Protein AF-A0A6I0YA08-F1 (afdb_monomer_lite)

Structure (mmCIF, N/CA/C/O backbone):
data_AF-A0A6I0YA08-F1
#
_entry.id   AF-A0A6I0YA08-F1
#
loop_
_atom_site.group_PDB
_atom_site.id
_atom_site.type_symbol
_atom_site.label_atom_id
_atom_site.label_alt_id
_atom_site.label_comp_id
_atom_site.label_asym_id
_atom_site.label_entity_id
_atom_site.label_seq_id
_atom_site.pdbx_PDB_ins_code
_atom_site.Cartn_x
_atom_site.Cartn_y
_atom_site.Cartn_z
_atom_site.occupancy
_atom_site.B_iso_or_equiv
_atom_site.auth_seq_id
_atom_site.auth_comp_id
_atom_site.auth_asym_id
_atom_site.auth_atom_id
_atom_site.pdbx_PDB_model_num
ATOM 1 N N . MET A 1 1 ? -28.566 48.994 -43.725 1.00 57.88 1 MET A N 1
ATOM 2 C CA . MET A 1 1 ? -27.435 48.046 -43.585 1.00 57.88 1 MET A CA 1
ATOM 3 C C . MET A 1 1 ? -26.887 48.178 -42.169 1.00 57.88 1 MET A C 1
ATOM 5 O O . MET A 1 1 ? -26.874 49.301 -41.688 1.00 57.88 1 MET A O 1
ATOM 9 N N . GLY A 1 2 ? -26.510 47.090 -41.485 1.00 60.91 2 GLY A N 1
ATOM 10 C CA . GLY A 1 2 ? -25.859 47.204 -40.163 1.00 60.91 2 GLY A CA 1
ATOM 11 C C . GLY A 1 2 ? -26.100 46.086 -39.137 1.00 60.91 2 GLY A C 1
ATOM 12 O O . GLY A 1 2 ? -25.622 46.204 -38.018 1.00 60.91 2 GLY A O 1
ATOM 13 N N . LYS A 1 3 ? -26.826 45.005 -39.465 1.00 59.94 3 LYS A N 1
ATOM 14 C CA . LYS A 1 3 ? -27.038 43.878 -38.524 1.00 59.94 3 LYS A CA 1
ATOM 15 C C . LYS A 1 3 ? -25.986 42.762 -38.634 1.00 59.94 3 LYS A C 1
ATOM 17 O O . LYS A 1 3 ? -25.902 41.915 -37.756 1.00 59.94 3 LYS A O 1
ATOM 22 N N . SER A 1 4 ? -25.196 42.753 -39.707 1.00 63.53 4 SER A N 1
ATOM 23 C CA . SER A 1 4 ? -24.118 41.782 -39.937 1.00 63.53 4 SER A CA 1
ATOM 24 C C . SER A 1 4 ? -22.828 42.148 -39.197 1.00 63.53 4 SER A C 1
ATOM 26 O O . SER A 1 4 ? -22.141 41.262 -38.693 1.00 63.53 4 SER A O 1
ATOM 28 N N . ASP A 1 5 ? -22.522 43.444 -39.078 1.00 64.06 5 ASP A N 1
ATOM 29 C CA . ASP A 1 5 ? -21.328 43.925 -38.369 1.00 64.06 5 ASP A CA 1
ATOM 30 C C . ASP A 1 5 ? -21.408 43.705 -36.855 1.00 64.06 5 ASP A C 1
ATOM 32 O O . ASP A 1 5 ? -20.416 43.333 -36.230 1.00 64.06 5 ASP A O 1
ATOM 36 N N . SER A 1 6 ? -22.598 43.842 -36.258 1.00 62.84 6 SER A N 1
ATOM 37 C CA . SER A 1 6 ? -22.786 43.598 -34.823 1.00 62.84 6 SER A CA 1
ATOM 38 C C . SER A 1 6 ? -22.539 42.135 -34.444 1.00 62.84 6 SER A C 1
ATOM 40 O O . SER A 1 6 ? -21.864 41.860 -33.452 1.00 62.84 6 SER A O 1
ATOM 42 N N . LEU A 1 7 ? -23.013 41.189 -35.261 1.00 67.44 7 LEU A N 1
ATOM 43 C CA . LEU A 1 7 ? -22.789 39.757 -35.043 1.00 67.44 7 LEU A CA 1
ATOM 44 C C . LEU A 1 7 ? -21.315 39.379 -35.228 1.00 67.44 7 LEU A C 1
ATOM 46 O O . LEU A 1 7 ? -20.757 38.638 -34.419 1.00 67.44 7 LEU A O 1
ATOM 50 N N . LYS A 1 8 ? -20.652 39.944 -36.243 1.00 73.12 8 LYS A N 1
ATOM 51 C CA . LYS A 1 8 ? -19.229 39.694 -36.511 1.00 73.12 8 LYS A CA 1
ATOM 52 C C . LYS A 1 8 ? -18.332 40.182 -35.369 1.00 73.12 8 LYS A C 1
ATOM 54 O O . LYS A 1 8 ? -17.394 39.480 -34.990 1.00 73.12 8 LYS A O 1
ATOM 59 N N . ASN A 1 9 ? -18.637 41.343 -34.789 1.00 69.88 9 ASN A N 1
ATOM 60 C CA . ASN A 1 9 ? -17.882 41.876 -33.655 1.00 69.88 9 ASN A CA 1
ATOM 61 C C . ASN A 1 9 ? -18.126 41.075 -32.368 1.00 69.88 9 ASN A C 1
ATOM 63 O O . ASN A 1 9 ? -17.172 40.806 -31.637 1.00 69.88 9 ASN A O 1
ATOM 67 N N . GLY A 1 10 ? -19.363 40.624 -32.129 1.00 70.62 10 GLY A N 1
ATOM 68 C CA . GLY A 1 10 ? -19.691 39.766 -30.985 1.00 70.62 10 GLY A CA 1
ATOM 69 C C . GLY A 1 10 ? -18.938 38.432 -31.006 1.00 70.62 10 GLY A C 1
ATOM 70 O O . GLY A 1 10 ? -18.390 38.011 -29.989 1.00 70.62 10 GLY A O 1
ATOM 71 N N . MET A 1 11 ? -18.822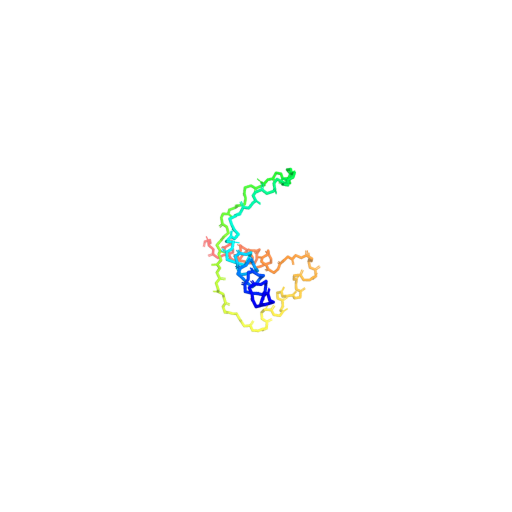 37.801 -32.180 1.00 72.81 11 MET A N 1
ATOM 72 C CA . MET A 1 11 ? -18.090 36.534 -32.327 1.00 72.81 11 MET A CA 1
ATOM 73 C C . MET A 1 11 ? -16.574 36.701 -32.163 1.00 72.81 11 MET A C 1
ATOM 75 O O . MET A 1 11 ? -15.920 35.829 -31.593 1.00 72.81 11 MET A O 1
ATOM 79 N N . ARG A 1 12 ? -16.008 37.829 -32.613 1.00 71.69 12 ARG A N 1
ATOM 80 C CA . ARG A 1 12 ? -14.580 38.138 -32.433 1.00 71.69 12 ARG A CA 1
ATOM 81 C C . ARG A 1 12 ? -14.212 38.312 -30.960 1.00 71.69 12 ARG A C 1
ATOM 83 O O . ARG A 1 12 ? -13.226 37.737 -30.515 1.00 71.69 12 ARG A O 1
ATOM 90 N N . SER A 1 13 ? -15.026 39.056 -30.210 1.00 72.19 13 SER A N 1
ATOM 91 C CA . SER A 1 13 ? -14.806 39.278 -28.775 1.00 72.19 13 SER A CA 1
ATOM 92 C C . SER A 1 13 ? -14.977 37.998 -27.950 1.00 72.19 13 SER A C 1
ATOM 94 O O . SER A 1 13 ? -14.216 37.784 -27.010 1.00 72.19 13 SER A O 1
ATOM 96 N N . GLY A 1 14 ? -15.928 37.130 -28.312 1.00 73.06 14 GLY A N 1
ATOM 97 C CA . GLY A 1 14 ? -16.107 35.839 -27.642 1.00 73.06 14 GLY A CA 1
ATOM 98 C C . GLY A 1 14 ? -14.910 34.901 -27.823 1.00 73.06 14 GLY A C 1
ATOM 99 O O . GLY A 1 14 ? -14.511 34.227 -26.876 1.00 73.06 14 GLY A O 1
ATOM 100 N N . LEU A 1 15 ? -14.302 34.890 -29.015 1.00 75.31 15 LEU A N 1
ATOM 101 C CA . LEU A 1 15 ? -13.108 34.086 -29.281 1.00 75.31 15 LEU A CA 1
ATOM 102 C C . LEU A 1 15 ? -11.877 34.637 -28.549 1.00 75.31 15 LEU A C 1
ATOM 104 O O . LEU A 1 15 ? -11.110 33.855 -28.002 1.00 75.31 15 LEU A O 1
ATOM 108 N N . ASP A 1 16 ? -11.716 35.962 -28.483 1.00 71.19 16 ASP A N 1
ATOM 109 C CA . ASP A 1 16 ? -10.626 36.603 -27.734 1.00 71.19 16 ASP A CA 1
ATOM 110 C C . ASP A 1 16 ? -10.691 36.262 -26.235 1.00 71.19 16 ASP A C 1
ATOM 112 O O . ASP A 1 16 ? -9.673 35.959 -25.628 1.00 71.19 16 ASP A O 1
ATOM 116 N N . GLY A 1 17 ? -11.895 36.156 -25.657 1.00 69.88 17 GLY A N 1
ATOM 117 C CA . GLY A 1 17 ? -12.088 35.685 -24.279 1.00 69.88 17 GLY A CA 1
ATOM 118 C C . GLY A 1 17 ? -11.697 34.218 -24.039 1.00 69.88 17 GLY A C 1
ATOM 119 O O . GLY A 1 17 ? -11.314 33.872 -22.925 1.00 69.88 17 GLY A O 1
ATOM 120 N N . LEU A 1 18 ? -11.753 33.363 -25.068 1.00 71.44 18 LEU A N 1
ATOM 121 C CA . LEU A 1 18 ? -11.292 31.965 -25.008 1.00 71.44 18 LEU A CA 1
ATOM 122 C C . LEU A 1 18 ? -9.792 31.831 -25.302 1.00 71.44 18 LEU A C 1
ATOM 124 O O . LEU A 1 18 ? -9.126 30.954 -24.753 1.00 71.44 18 LEU A O 1
ATOM 128 N N . LEU A 1 19 ? -9.269 32.690 -26.181 1.00 67.12 19 LEU A N 1
ATOM 129 C CA . LEU A 1 19 ? -7.852 32.771 -26.538 1.00 67.12 19 LEU A CA 1
ATOM 130 C C . LEU A 1 19 ? -7.039 33.599 -25.541 1.00 67.12 19 LEU A C 1
ATOM 132 O O . LEU A 1 19 ? -5.808 33.543 -25.587 1.00 67.12 19 LEU A O 1
ATOM 136 N N . SER A 1 20 ? -7.703 34.331 -24.637 1.00 63.81 20 SER A N 1
ATOM 137 C CA . SER A 1 20 ? -7.112 34.954 -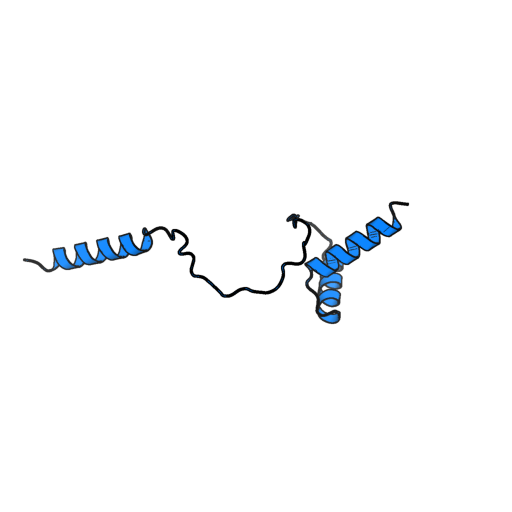23.456 1.00 63.81 20 SER A CA 1
ATOM 138 C C . SER A 1 20 ? -6.578 33.838 -22.568 1.00 63.81 20 SER A C 1
ATOM 140 O O . SER A 1 20 ? -7.237 33.303 -21.676 1.00 63.81 20 SER A O 1
ATOM 142 N N . SER A 1 21 ? -5.368 33.418 -22.930 1.00 58.81 21 SER A N 1
ATOM 143 C CA . SER A 1 21 ? -4.549 32.440 -22.250 1.00 58.81 21 SER A CA 1
ATOM 144 C C . SER A 1 21 ? -4.649 32.706 -20.762 1.00 58.81 21 SER A C 1
ATOM 146 O O . SER A 1 21 ? -4.417 33.833 -20.319 1.00 58.81 21 SER A O 1
ATOM 148 N N . THR A 1 22 ? -5.024 31.686 -19.990 1.00 63.09 22 THR A N 1
ATOM 149 C CA . THR A 1 22 ? -5.002 31.738 -18.530 1.00 63.09 22 THR A CA 1
ATOM 150 C C . THR A 1 22 ? -3.549 31.884 -18.072 1.00 63.09 22 THR A C 1
ATOM 152 O O . THR A 1 22 ? -2.907 30.942 -17.607 1.00 63.09 22 THR A O 1
ATOM 155 N N . GLY A 1 23 ? -3.005 33.091 -18.210 1.00 57.25 23 GLY A N 1
ATOM 156 C CA . GLY A 1 23 ? -1.885 33.565 -17.431 1.00 57.25 23 GLY A CA 1
ATOM 157 C C . GLY A 1 23 ? -2.350 33.510 -15.990 1.00 57.25 23 GLY A C 1
ATOM 158 O O . GLY A 1 23 ? -3.312 34.178 -15.622 1.00 57.25 23 GLY A O 1
ATOM 159 N N . LYS A 1 24 ? -1.724 32.626 -15.212 1.00 58.47 24 LYS A N 1
ATOM 160 C CA . LYS A 1 24 ? -2.012 32.365 -13.801 1.00 58.47 24 LYS A CA 1
ATOM 161 C C . LYS A 1 24 ? -2.244 33.682 -13.055 1.00 58.47 24 LYS A C 1
ATOM 163 O O . LYS A 1 24 ? -1.295 34.352 -12.658 1.00 58.47 24 LYS A O 1
ATOM 168 N N . SER A 1 25 ? -3.506 34.040 -12.836 1.00 51.81 25 SER A N 1
ATOM 169 C CA . SER A 1 25 ? -3.863 35.081 -11.888 1.00 51.81 25 SER A CA 1
ATOM 170 C C . SER A 1 25 ? -3.637 34.492 -10.504 1.00 51.81 25 SER A C 1
ATOM 172 O O . SER A 1 25 ? -4.437 33.695 -10.010 1.00 51.81 25 SER A O 1
ATOM 174 N N . THR A 1 26 ? -2.498 34.831 -9.911 1.00 52.59 26 THR A N 1
ATOM 175 C CA . THR A 1 26 ? -2.130 34.521 -8.531 1.00 52.59 26 THR A CA 1
ATOM 176 C C . THR A 1 26 ? -3.134 35.180 -7.583 1.00 52.59 26 THR A C 1
ATOM 178 O O . THR A 1 26 ? -2.892 36.253 -7.038 1.00 52.59 26 THR A O 1
ATOM 181 N N . GLN A 1 27 ? -4.293 34.554 -7.385 1.00 47.50 27 GLN A N 1
ATOM 182 C CA . GLN A 1 27 ? -5.207 34.908 -6.307 1.00 47.50 27 GLN A CA 1
ATOM 183 C C . GLN A 1 27 ? -4.752 34.197 -5.035 1.00 47.50 27 GLN A C 1
ATOM 185 O O . GLN A 1 27 ? -5.039 33.029 -4.779 1.00 47.50 27 GLN A O 1
ATOM 190 N N . LYS A 1 28 ? -3.955 34.960 -4.288 1.00 50.97 28 LYS A N 1
ATOM 191 C CA . LYS A 1 28 ? -3.760 34.943 -2.838 1.00 50.97 28 LYS A CA 1
ATOM 192 C C . LYS A 1 28 ? -4.852 34.130 -2.107 1.00 50.97 28 LYS A C 1
ATOM 194 O O . LYS A 1 28 ? -5.978 34.594 -1.964 1.00 50.97 28 LYS A O 1
ATOM 199 N N . LYS A 1 29 ? -4.499 32.934 -1.628 1.00 42.84 29 LYS A N 1
ATOM 200 C CA . LYS A 1 29 ? -5.195 32.236 -0.536 1.00 42.84 29 LYS A CA 1
ATOM 201 C C . LYS A 1 29 ? -4.297 32.291 0.700 1.00 42.84 29 LYS A C 1
ATOM 203 O O . LYS A 1 29 ? -3.087 32.113 0.580 1.00 42.84 29 LYS A O 1
ATOM 208 N N . GLU A 1 30 ? -4.910 32.606 1.836 1.00 45.81 30 GLU A N 1
ATOM 209 C CA . GLU A 1 30 ? -4.358 32.619 3.198 1.00 45.81 30 GLU A CA 1
ATOM 210 C C . GLU A 1 30 ? -3.434 31.429 3.530 1.00 45.81 30 GLU A C 1
ATOM 212 O O . GLU A 1 30 ? -3.534 30.370 2.902 1.00 45.81 30 GLU A O 1
ATOM 217 N N . PRO A 1 31 ? -2.518 31.590 4.509 1.00 48.66 31 PRO A N 1
ATOM 218 C CA . PRO A 1 31 ? -1.456 30.629 4.778 1.00 48.66 31 PRO A CA 1
ATOM 219 C C . PRO A 1 31 ? -2.028 29.326 5.352 1.00 48.66 31 PRO A C 1
ATOM 221 O O . PRO A 1 31 ? -2.387 29.235 6.521 1.00 48.66 31 PRO A O 1
ATOM 224 N N . ALA A 1 32 ? -2.097 28.299 4.505 1.00 51.12 32 ALA A N 1
ATOM 225 C CA . ALA A 1 32 ? -2.346 26.922 4.912 1.00 51.12 32 ALA A CA 1
ATOM 226 C C . ALA A 1 32 ? -1.079 26.321 5.568 1.00 51.12 32 ALA A C 1
ATOM 228 O O . ALA A 1 32 ? 0.039 26.731 5.238 1.00 51.12 32 ALA A O 1
ATOM 229 N N . PRO A 1 33 ? -1.245 25.379 6.512 1.00 46.66 33 PRO A N 1
ATOM 230 C CA . PRO A 1 33 ? -0.330 25.139 7.620 1.00 46.66 33 PRO A CA 1
ATOM 231 C C . PRO A 1 33 ? 1.008 24.548 7.177 1.00 46.66 33 PRO A C 1
ATOM 233 O O . PRO A 1 33 ? 1.095 23.842 6.173 1.00 46.66 33 PRO A O 1
ATOM 236 N N . VAL A 1 34 ? 2.029 24.873 7.976 1.00 48.19 34 VAL A N 1
ATOM 237 C CA . VAL A 1 34 ? 3.391 24.323 8.037 1.00 48.19 34 VAL A CA 1
ATOM 238 C C . VAL A 1 34 ? 3.566 23.076 7.170 1.00 48.19 34 VAL A C 1
ATOM 240 O O . VAL A 1 34 ? 3.162 21.971 7.534 1.00 48.19 34 VAL A O 1
ATOM 243 N N . LYS A 1 35 ? 4.187 23.268 6.003 1.00 48.50 35 LYS A N 1
ATOM 244 C CA . LYS A 1 35 ? 4.670 22.173 5.168 1.00 48.50 35 LYS A CA 1
ATOM 245 C C . LYS A 1 35 ? 5.767 21.464 5.950 1.00 48.50 35 LYS A C 1
ATOM 247 O O . LYS A 1 35 ? 6.907 21.912 5.965 1.00 48.50 35 LYS A O 1
ATOM 252 N N . THR A 1 36 ? 5.404 20.373 6.612 1.00 50.25 36 THR A N 1
ATOM 253 C CA . THR A 1 36 ? 6.350 19.324 6.986 1.00 50.25 36 THR A CA 1
ATOM 254 C C . THR A 1 36 ? 7.124 18.974 5.720 1.00 50.25 36 THR A C 1
ATOM 256 O O . THR A 1 36 ? 6.505 18.753 4.675 1.00 50.25 36 THR A O 1
ATOM 259 N N . GLU A 1 37 ? 8.450 19.006 5.793 1.00 54.06 37 GLU A N 1
ATOM 260 C CA . GLU A 1 37 ? 9.371 18.709 4.695 1.00 54.06 37 GLU A CA 1
ATOM 261 C C . GLU A 1 37 ? 9.149 17.264 4.226 1.00 54.06 37 GLU A C 1
ATOM 263 O O . GLU A 1 37 ? 9.769 16.320 4.702 1.00 54.06 37 GLU A O 1
ATOM 268 N N . LYS A 1 38 ? 8.167 17.058 3.348 1.00 62.56 38 LYS A N 1
ATOM 269 C CA . LYS A 1 38 ? 7.923 15.769 2.707 1.00 62.56 38 LYS A CA 1
ATOM 270 C C . LYS A 1 38 ? 8.920 15.639 1.566 1.00 62.56 38 LYS A C 1
ATOM 272 O O . LYS A 1 38 ? 8.978 16.524 0.712 1.00 62.56 38 LYS A O 1
ATOM 277 N N . GLU A 1 39 ? 9.670 14.539 1.567 1.00 67.56 39 GLU A N 1
ATOM 278 C CA . GLU A 1 39 ? 10.563 14.152 0.474 1.00 67.56 39 GLU A CA 1
ATOM 279 C C . GLU A 1 39 ? 9.888 14.331 -0.898 1.00 67.56 39 GLU A C 1
ATOM 281 O O . GLU A 1 39 ? 8.669 14.124 -1.021 1.00 67.56 39 GLU A O 1
ATOM 286 N N . PRO A 1 40 ? 10.657 14.714 -1.937 1.00 79.06 40 PRO A N 1
ATOM 287 C CA . PRO A 1 40 ? 10.124 14.904 -3.275 1.00 79.06 40 PRO A CA 1
ATOM 288 C C . PRO A 1 40 ? 9.432 13.624 -3.750 1.00 79.06 40 PRO A C 1
ATOM 290 O O . PRO A 1 40 ? 10.044 12.578 -3.947 1.00 79.06 40 PRO A O 1
ATOM 293 N N . ALA A 1 41 ? 8.115 13.716 -3.921 1.00 80.81 41 ALA A N 1
ATOM 294 C CA . ALA A 1 41 ? 7.298 12.598 -4.353 1.00 80.81 41 ALA A CA 1
ATOM 295 C C . ALA A 1 41 ? 7.548 12.305 -5.835 1.00 80.81 41 ALA A C 1
ATOM 297 O O . ALA A 1 41 ? 7.243 13.135 -6.692 1.00 80.81 41 ALA A O 1
ATOM 298 N N . VAL A 1 42 ? 8.046 11.109 -6.134 1.00 88.56 42 VAL A N 1
ATOM 299 C CA . VAL A 1 42 ? 8.191 10.621 -7.509 1.00 88.56 42 VAL A CA 1
ATOM 300 C C . VAL A 1 42 ? 6.906 9.907 -7.928 1.00 88.56 42 VAL A C 1
ATOM 302 O O . VAL A 1 42 ? 6.322 9.144 -7.158 1.00 88.56 42 VAL A O 1
ATOM 305 N N . HIS A 1 43 ? 6.435 10.172 -9.148 1.00 89.06 43 HIS A N 1
ATOM 306 C CA . HIS A 1 43 ? 5.338 9.414 -9.741 1.00 89.06 43 HIS A CA 1
ATOM 307 C C . HIS A 1 43 ? 5.891 8.171 -10.437 1.00 89.06 43 HIS A C 1
ATOM 309 O O . HIS A 1 43 ? 6.730 8.281 -11.329 1.00 89.06 43 HIS A O 1
ATOM 315 N N . CYS A 1 44 ? 5.383 7.004 -10.054 1.00 87.44 44 CYS A N 1
ATOM 316 C CA . CY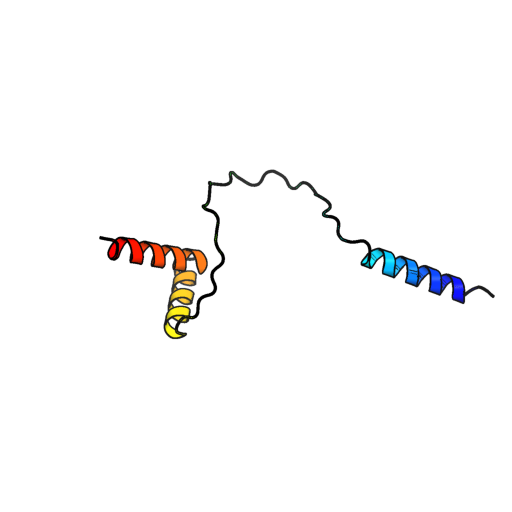S A 1 44 ? 5.761 5.727 -10.642 1.00 87.44 44 CYS A CA 1
ATOM 317 C C . CYS A 1 44 ? 4.519 5.020 -11.193 1.00 87.44 44 CYS A C 1
ATOM 319 O O . CYS A 1 44 ? 3.483 4.966 -10.526 1.00 87.44 44 CYS A O 1
ATOM 321 N N . ASN A 1 45 ? 4.647 4.444 -12.390 1.00 91.38 45 ASN A N 1
ATOM 322 C CA . ASN A 1 45 ? 3.640 3.558 -12.969 1.00 91.38 45 ASN A CA 1
ATOM 323 C C . ASN A 1 45 ? 3.924 2.121 -12.532 1.00 91.38 45 ASN A C 1
ATOM 325 O O . ASN A 1 45 ? 5.022 1.616 -12.759 1.00 91.38 45 ASN A O 1
ATOM 329 N N . PHE A 1 46 ? 2.929 1.453 -11.949 1.00 87.81 46 PHE A N 1
ATOM 330 C CA . PHE A 1 46 ? 3.045 0.063 -11.517 1.00 87.81 46 PHE A CA 1
ATOM 331 C C . PHE A 1 46 ? 1.995 -0.815 -12.184 1.00 87.81 46 PHE A C 1
ATOM 333 O O . PHE A 1 46 ? 0.825 -0.448 -12.290 1.00 87.81 46 PHE A O 1
ATOM 340 N N . VAL A 1 47 ? 2.420 -2.016 -12.571 1.00 92.69 47 VAL A N 1
ATOM 341 C CA . VAL A 1 47 ? 1.530 -3.112 -12.951 1.00 92.69 47 VAL A CA 1
ATOM 342 C C . VAL A 1 47 ? 1.550 -4.119 -11.812 1.00 92.69 47 VAL A C 1
ATOM 344 O O . VAL A 1 47 ? 2.603 -4.639 -11.457 1.00 92.69 47 VAL A O 1
ATOM 347 N N . ILE A 1 48 ? 0.386 -4.379 -11.220 1.00 92.88 48 ILE A N 1
ATOM 348 C CA . ILE A 1 48 ? 0.234 -5.307 -10.096 1.00 92.88 48 ILE A CA 1
ATOM 349 C C . ILE A 1 48 ? -0.913 -6.277 -10.354 1.00 92.88 48 ILE A C 1
ATOM 351 O O . ILE A 1 48 ? -1.878 -5.962 -11.053 1.00 92.88 48 ILE A O 1
ATOM 355 N N . ASN A 1 49 ? -0.834 -7.459 -9.744 1.00 96.56 49 ASN A N 1
ATOM 356 C CA . ASN A 1 49 ? -1.898 -8.451 -9.842 1.00 96.56 49 ASN A CA 1
ATOM 357 C C . ASN A 1 49 ? -3.215 -7.910 -9.262 1.00 96.56 49 ASN A C 1
ATOM 359 O O . ASN A 1 49 ? -3.244 -7.299 -8.189 1.00 96.56 49 ASN A O 1
ATOM 363 N N . LYS A 1 50 ? -4.333 -8.208 -9.939 1.00 95.56 50 LYS A N 1
ATOM 364 C CA . LYS A 1 50 ? -5.680 -7.745 -9.554 1.00 95.56 50 LYS A CA 1
ATOM 365 C C . LYS A 1 50 ? -6.055 -8.121 -8.116 1.00 95.56 50 LYS A C 1
ATOM 367 O O . LYS A 1 50 ? -6.705 -7.336 -7.422 1.00 95.56 50 LYS A O 1
ATOM 372 N N . SER A 1 51 ? -5.642 -9.302 -7.659 1.00 96.81 51 SER A N 1
ATOM 373 C CA . SER A 1 51 ? -5.878 -9.775 -6.290 1.00 96.81 51 SER A CA 1
ATOM 374 C C . SER A 1 51 ? -5.183 -8.897 -5.245 1.00 96.81 51 SER A C 1
ATOM 376 O O . SER A 1 51 ? -5.803 -8.527 -4.250 1.00 96.81 51 SER A O 1
ATOM 378 N N . ILE A 1 52 ? -3.933 -8.505 -5.499 1.00 94.50 52 ILE A N 1
ATOM 379 C CA . ILE A 1 52 ? -3.134 -7.645 -4.616 1.00 94.50 52 ILE A CA 1
ATOM 380 C C . ILE A 1 52 ? -3.739 -6.242 -4.563 1.00 94.50 52 ILE A C 1
ATOM 382 O O . ILE A 1 52 ? -3.995 -5.728 -3.477 1.00 94.50 52 ILE A O 1
ATOM 386 N N . HIS A 1 53 ? -4.055 -5.662 -5.725 1.00 94.19 53 HIS A N 1
ATOM 387 C CA . HIS A 1 53 ? -4.705 -4.351 -5.805 1.00 94.19 53 HIS A CA 1
ATOM 388 C C . HIS A 1 53 ? -6.001 -4.305 -4.987 1.00 94.19 53 HIS A C 1
ATOM 390 O O . HIS A 1 53 ? -6.239 -3.371 -4.225 1.00 94.19 53 HIS A O 1
ATOM 396 N N . THR A 1 54 ? -6.826 -5.344 -5.116 1.00 95.88 54 THR A N 1
ATOM 397 C CA . THR A 1 54 ? -8.104 -5.435 -4.405 1.00 95.88 54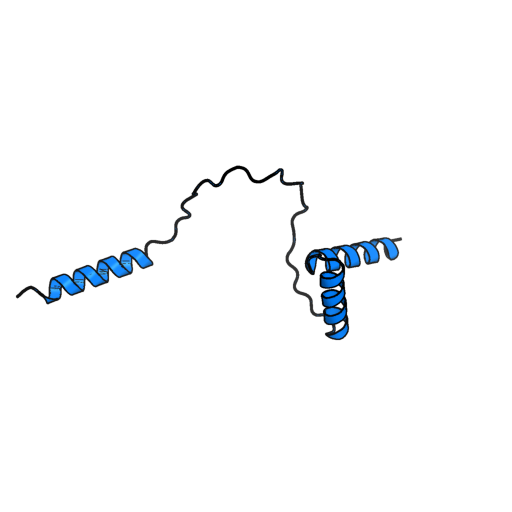 THR A CA 1
ATOM 398 C C . THR A 1 54 ? -7.901 -5.487 -2.889 1.00 95.88 54 THR A C 1
ATOM 400 O O . THR A 1 54 ? -8.576 -4.762 -2.164 1.00 95.88 54 THR A O 1
ATOM 403 N N . ARG A 1 55 ? -6.935 -6.280 -2.403 1.00 96.00 55 ARG A N 1
ATOM 404 C CA . ARG A 1 55 ? -6.603 -6.350 -0.970 1.00 96.00 55 ARG A CA 1
ATOM 405 C C . ARG A 1 55 ? -6.083 -5.017 -0.435 1.00 96.00 55 ARG A C 1
ATOM 407 O O . ARG A 1 55 ? -6.556 -4.571 0.603 1.00 96.00 55 ARG A O 1
ATOM 414 N N . MET A 1 56 ? -5.181 -4.350 -1.159 1.00 94.44 56 MET A N 1
ATOM 415 C CA . MET A 1 56 ? -4.685 -3.030 -0.749 1.00 94.44 56 MET A CA 1
ATOM 416 C C . MET A 1 56 ? -5.792 -1.978 -0.726 1.00 94.44 56 MET A C 1
ATOM 418 O O . MET A 1 56 ? -5.822 -1.146 0.175 1.00 94.44 56 MET A O 1
ATOM 422 N N . LYS A 1 57 ? -6.733 -2.034 -1.675 1.00 94.38 57 LYS A N 1
ATOM 423 C CA . LYS A 1 57 ? -7.890 -1.135 -1.690 1.00 94.38 57 LYS A CA 1
ATOM 424 C C . LYS A 1 57 ? -8.769 -1.319 -0.452 1.00 94.38 57 LYS A C 1
ATOM 426 O O . LYS A 1 57 ? -9.162 -0.322 0.142 1.00 94.38 57 LYS A O 1
ATOM 431 N N . TYR A 1 58 ? -9.065 -2.559 -0.060 1.00 96.62 58 TYR A N 1
ATOM 432 C CA . TYR A 1 58 ? -9.834 -2.817 1.162 1.00 96.62 58 TYR A CA 1
ATOM 433 C C . TYR A 1 58 ? -9.084 -2.353 2.412 1.00 96.62 58 TYR A C 1
ATOM 435 O O . TYR A 1 58 ? -9.662 -1.637 3.222 1.00 96.62 58 TYR A O 1
ATOM 443 N N . LEU A 1 59 ? -7.785 -2.645 2.505 1.00 95.81 59 LEU A N 1
ATOM 444 C CA . LEU A 1 59 ? -6.949 -2.207 3.624 1.00 95.81 59 LEU A CA 1
ATOM 445 C C . LEU A 1 59 ? -6.900 -0.675 3.758 1.00 95.81 59 LEU A C 1
ATOM 447 O O . LEU A 1 59 ? -6.940 -0.146 4.865 1.00 95.81 59 LEU A O 1
ATOM 451 N N . ALA A 1 60 ? -6.842 0.043 2.633 1.00 96.12 60 ALA A N 1
ATOM 452 C CA . ALA A 1 60 ? -6.873 1.504 2.611 1.00 96.12 60 ALA A CA 1
ATOM 453 C C . ALA A 1 60 ? -8.194 2.060 3.170 1.00 96.12 60 ALA A C 1
ATOM 455 O O . ALA A 1 60 ? -8.180 3.029 3.927 1.00 96.12 60 ALA A O 1
ATOM 456 N N . ILE A 1 61 ? -9.322 1.420 2.838 1.00 95.88 61 ILE A N 1
ATOM 457 C CA . ILE A 1 61 ? -10.644 1.788 3.363 1.00 95.88 61 ILE A CA 1
ATOM 458 C C . ILE A 1 61 ? -10.717 1.506 4.867 1.00 95.88 61 ILE A C 1
ATOM 460 O O . ILE A 1 61 ? -11.110 2.386 5.625 1.00 95.88 61 ILE A O 1
ATOM 464 N N . GLU A 1 62 ? -10.297 0.318 5.309 1.00 96.06 62 GLU A N 1
ATOM 465 C CA . GLU A 1 62 ? -10.316 -0.070 6.728 1.00 96.06 62 GLU A CA 1
ATOM 466 C C . GLU A 1 62 ? -9.469 0.869 7.594 1.00 96.06 62 GLU A C 1
ATOM 468 O O . GLU A 1 62 ? -9.922 1.339 8.638 1.00 96.06 62 GLU A O 1
ATOM 473 N N . LYS A 1 63 ? -8.254 1.195 7.139 1.00 94.75 63 LYS A N 1
ATOM 474 C CA . LYS A 1 63 ? -7.339 2.094 7.855 1.00 94.75 63 LYS A CA 1
ATOM 475 C C . LYS A 1 63 ? -7.639 3.585 7.635 1.00 94.75 63 LYS A C 1
ATOM 477 O O . LYS A 1 63 ? -6.949 4.414 8.219 1.00 94.75 63 LYS A O 1
ATOM 482 N N . ASN A 1 64 ? -8.639 3.943 6.821 1.00 94.75 64 ASN A N 1
ATOM 483 C CA . ASN A 1 64 ? -8.942 5.329 6.426 1.00 94.75 64 ASN A CA 1
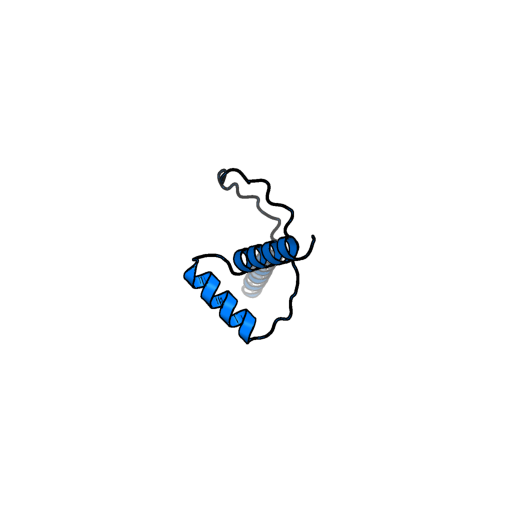ATOM 484 C C . ASN A 1 64 ? -7.714 6.090 5.880 1.00 94.75 64 ASN A C 1
ATOM 486 O O . ASN A 1 64 ? -7.511 7.270 6.165 1.00 94.75 64 ASN A O 1
ATOM 490 N N . MET A 1 65 ? -6.885 5.411 5.086 1.00 94.88 65 MET A N 1
ATOM 491 C CA . MET A 1 65 ? -5.667 5.970 4.494 1.00 94.88 65 MET A CA 1
ATOM 492 C C . MET A 1 65 ? -5.742 5.998 2.972 1.00 94.88 65 MET A C 1
ATOM 494 O O . MET A 1 65 ? -6.525 5.281 2.346 1.00 94.88 65 MET A O 1
ATOM 498 N N . SER A 1 66 ? -4.906 6.828 2.346 1.00 93.19 66 SER A N 1
ATOM 499 C CA . SER A 1 66 ? -4.811 6.820 0.892 1.00 93.19 66 SER A CA 1
ATOM 500 C C . SER A 1 66 ? -4.113 5.547 0.404 1.00 93.19 66 SER A C 1
ATOM 502 O O . SER A 1 66 ? -3.232 5.000 1.069 1.00 93.19 66 SER A O 1
ATOM 504 N N . LEU A 1 67 ? -4.464 5.095 -0.804 1.00 91.38 67 LEU A N 1
ATOM 505 C CA . LEU A 1 67 ? -3.794 3.950 -1.427 1.00 91.38 67 LEU A CA 1
ATOM 506 C C . LEU A 1 67 ? -2.279 4.187 -1.561 1.00 91.38 67 LEU A C 1
ATOM 508 O O . LEU A 1 67 ? -1.501 3.249 -1.443 1.00 91.38 67 LEU A O 1
ATOM 512 N N . ARG A 1 68 ? -1.860 5.444 -1.761 1.00 91.19 68 ARG A N 1
ATOM 513 C CA . ARG A 1 68 ? -0.447 5.838 -1.812 1.00 91.19 68 ARG A CA 1
ATOM 514 C C . ARG A 1 68 ? 0.261 5.580 -0.484 1.00 91.19 68 ARG A C 1
ATOM 516 O O . ARG A 1 68 ? 1.358 5.033 -0.495 1.00 91.19 68 ARG A O 1
ATOM 523 N N . ASP A 1 69 ? -0.344 5.978 0.631 1.00 92.56 69 ASP A N 1
ATOM 524 C CA . ASP A 1 69 ? 0.280 5.838 1.952 1.00 92.56 69 ASP A CA 1
ATOM 525 C C . ASP A 1 69 ? 0.414 4.362 2.336 1.00 92.56 69 ASP A C 1
ATOM 527 O O . ASP A 1 69 ? 1.475 3.944 2.787 1.00 92.56 69 ASP A O 1
ATOM 531 N N . ILE A 1 70 ? -0.606 3.551 2.029 1.00 94.12 70 ILE A N 1
ATOM 532 C CA . ILE A 1 70 ? -0.560 2.090 2.195 1.00 94.12 70 ILE A CA 1
ATOM 533 C C . ILE A 1 70 ? 0.568 1.463 1.371 1.00 94.12 70 ILE A C 1
ATOM 535 O O . ILE A 1 70 ? 1.306 0.621 1.877 1.00 94.12 70 ILE A O 1
ATOM 539 N N . VAL A 1 71 ? 0.712 1.862 0.102 1.00 91.62 71 VAL A N 1
ATOM 540 C CA . VAL A 1 71 ? 1.781 1.348 -0.768 1.00 91.62 71 VAL A CA 1
ATOM 541 C C . VAL A 1 71 ? 3.151 1.736 -0.219 1.00 91.62 71 VAL A C 1
ATOM 543 O O . VAL A 1 71 ? 4.034 0.889 -0.153 1.00 91.62 71 VAL A O 1
ATOM 546 N N . ASN A 1 72 ? 3.332 2.982 0.213 1.00 91.31 72 ASN A N 1
ATOM 547 C CA . ASN A 1 72 ? 4.603 3.444 0.767 1.00 91.31 72 ASN A CA 1
ATOM 548 C C . ASN A 1 72 ? 4.962 2.733 2.079 1.00 91.31 72 ASN A C 1
ATOM 550 O O . ASN A 1 72 ? 6.116 2.351 2.254 1.00 91.31 72 ASN A O 1
ATOM 554 N N . GLU A 1 73 ? 3.990 2.523 2.971 1.00 93.19 73 GLU A N 1
ATOM 555 C CA . GLU A 1 73 ? 4.165 1.752 4.210 1.00 93.19 73 GLU A CA 1
ATOM 556 C C . GLU A 1 73 ? 4.610 0.318 3.895 1.00 93.19 73 GLU A C 1
ATOM 558 O O . GLU A 1 73 ? 5.625 -0.141 4.416 1.00 93.19 73 GLU A O 1
ATOM 563 N N . ALA A 1 74 ? 3.923 -0.350 2.963 1.00 92.44 74 ALA A N 1
ATOM 564 C CA . ALA A 1 74 ? 4.261 -1.709 2.549 1.00 92.44 74 ALA A CA 1
ATOM 565 C C . ALA A 1 74 ? 5.649 -1.805 1.891 1.00 92.44 74 ALA A C 1
ATOM 567 O O . ALA A 1 74 ? 6.399 -2.742 2.161 1.00 92.44 74 ALA A O 1
ATOM 568 N N . MET A 1 75 ? 6.007 -0.837 1.040 1.00 91.50 75 MET A N 1
ATOM 569 C CA . MET A 1 75 ? 7.324 -0.785 0.397 1.00 91.50 75 MET A CA 1
ATOM 570 C C . MET A 1 75 ? 8.434 -0.555 1.425 1.00 91.50 75 MET A C 1
ATOM 572 O O . MET A 1 75 ? 9.461 -1.224 1.366 1.00 91.50 75 MET A O 1
ATOM 576 N N . LYS A 1 76 ? 8.213 0.339 2.395 1.00 93.06 76 LYS A N 1
ATOM 577 C CA . LYS A 1 76 ? 9.165 0.598 3.478 1.00 93.06 76 LYS A CA 1
ATOM 578 C C . LYS A 1 76 ? 9.395 -0.649 4.332 1.00 93.06 76 LYS A C 1
ATOM 580 O O . LYS A 1 76 ? 10.539 -1.029 4.548 1.00 93.06 76 LYS A O 1
ATOM 585 N N . GLU A 1 77 ? 8.321 -1.314 4.757 1.00 93.81 77 GLU A N 1
ATOM 586 C CA . GLU A 1 77 ? 8.409 -2.532 5.570 1.00 93.81 77 GLU A CA 1
ATOM 587 C C . GLU A 1 77 ? 9.119 -3.672 4.821 1.00 93.81 77 GLU A C 1
ATOM 589 O O . GLU A 1 77 ? 9.869 -4.446 5.417 1.00 93.81 77 GLU A O 1
ATOM 594 N N . TYR A 1 78 ? 8.907 -3.777 3.505 1.00 93.75 78 TYR A N 1
ATOM 595 C CA . TYR A 1 78 ? 9.603 -4.754 2.671 1.00 93.75 78 TYR A CA 1
ATOM 596 C C . TYR A 1 78 ? 11.113 -4.485 2.613 1.00 93.75 78 TYR A C 1
ATOM 598 O O . TYR A 1 78 ? 11.901 -5.409 2.808 1.00 93.75 78 TYR A O 1
ATOM 606 N N . LEU A 1 79 ? 11.521 -3.232 2.394 1.00 93.69 79 LEU A N 1
ATOM 607 C CA . LEU A 1 79 ? 12.935 -2.844 2.364 1.00 93.69 79 LEU A CA 1
ATOM 608 C C . LEU A 1 79 ? 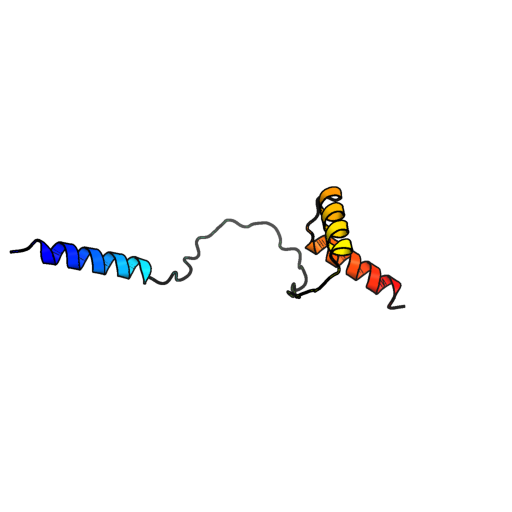13.613 -3.084 3.721 1.00 93.69 79 LEU A C 1
ATOM 610 O O . LEU A 1 79 ? 14.622 -3.779 3.782 1.00 93.69 79 LEU A O 1
ATOM 614 N N . GLU A 1 80 ? 13.000 -2.659 4.828 1.00 93.56 80 GLU A N 1
ATOM 615 C CA . GLU A 1 80 ? 13.538 -2.874 6.185 1.00 93.56 80 GLU A CA 1
ATOM 616 C C . GLU A 1 80 ? 13.732 -4.361 6.541 1.00 93.56 80 GLU A C 1
ATOM 618 O O . GLU A 1 80 ? 14.619 -4.713 7.326 1.00 93.56 80 GLU A O 1
ATOM 623 N N . LYS A 1 81 ? 12.901 -5.248 5.978 1.00 95.00 81 LYS A N 1
ATOM 624 C CA . LYS A 1 81 ? 12.996 -6.701 6.183 1.00 95.00 81 LYS A CA 1
ATOM 625 C C . LYS A 1 81 ? 14.086 -7.366 5.345 1.00 95.00 81 LYS A C 1
ATOM 627 O O . LYS A 1 81 ? 14.609 -8.390 5.782 1.00 95.00 81 LYS A O 1
ATOM 632 N N . HIS A 1 82 ? 14.390 -6.833 4.163 1.00 92.38 82 HIS A N 1
ATOM 633 C CA . HIS A 1 82 ? 15.229 -7.499 3.161 1.00 92.38 82 HIS A CA 1
ATOM 634 C C . HIS A 1 82 ? 16.576 -6.816 2.891 1.00 92.38 82 HIS A C 1
ATOM 636 O O . HIS A 1 82 ? 17.458 -7.462 2.337 1.00 92.38 82 HIS A O 1
ATOM 642 N N . GLU A 1 83 ? 16.775 -5.563 3.299 1.00 84.94 83 GLU A N 1
ATOM 643 C CA . GLU A 1 83 ? 18.045 -4.830 3.154 1.00 84.94 83 GLU A CA 1
ATOM 644 C C . GLU A 1 83 ? 19.026 -5.060 4.328 1.00 84.94 83 GLU A C 1
ATOM 646 O O . GLU A 1 83 ? 19.863 -4.204 4.611 1.00 84.94 83 GLU A O 1
ATOM 651 N N . LYS A 1 84 ? 18.934 -6.204 5.024 1.00 59.72 84 LYS A N 1
ATOM 652 C CA . LYS A 1 84 ? 19.876 -6.602 6.089 1.00 59.72 84 LYS A CA 1
ATOM 653 C C . LYS A 1 84 ? 21.014 -7.475 5.583 1.00 59.72 84 LYS A C 1
ATOM 655 O O . LYS A 1 84 ? 20.724 -8.447 4.853 1.00 59.72 84 LYS A O 1
#

Secondary structure (DSSP, 8-state):
--HHHHHHHHHHHHHHHHHS--------------------PPP------HHHHHHHHHHHHHTT--HHHHHHHHHHHHHHHH--

Radius of gyration: 25.84 Å; chains: 1; bounding box: 47×58×52 Å

Organism: NCBI:txid371601

InterPro domains:
  IPR010985 Ribbon-helix-helix [SSF47598] (21-83)
  IPR013321 Arc-type ribbon-helix-helix [G3DSA:1.10.1220.10] (25-83)

pLDDT: mean 77.39, std 17.44, range [42.84, 96.81]

Foldseek 3Di:
DPPVVVVVVVVVVVVVVVVVPCPPPPPDDDDDDDPDPDPPDDDDDDDDDPVVVVVLVVVCVVVVHDSVVSVVVVVVVVCVVPVD

Sequence (84 aa):
MGKSDSLKNGMRSGLDGLLSSTGKSTQKKEPAPVKTEKEPAVHCNFVINKSIHTRMKYLAIEKNMSLRDIVNEAMKEYLEKHEK